Protein AF-W9W8B3-F1 (afdb_monomer_lite)

Secondary structure (DSSP, 8-state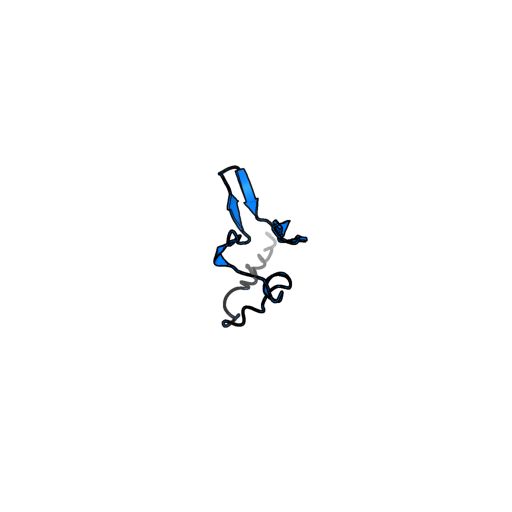):
----------------S---S--PPPGGGGSTT--GGGS----TT-EETTTEE------B-SS-B-

Radius of gyration: 20.74 Å; chains: 1; bounding box: 48×46×40 Å

Foldseek 3Di:
DDDDDPDPPDPPPPPDDDDPPPPPDDPLSPDPPDDCVLADPDDQQDQDPVPDHRPDFPDDDPHDTD

Structure (mmCIF, N/CA/C/O backbone):
data_AF-W9W8B3-F1
#
_entry.id   AF-W9W8B3-F1
#
loop_
_atom_site.group_PDB
_atom_site.id
_atom_site.type_symbol
_atom_site.label_atom_id
_atom_site.label_alt_id
_atom_site.label_comp_id
_atom_site.label_asym_id
_atom_site.label_entity_id
_atom_site.label_seq_id
_atom_site.pdbx_PDB_ins_code
_atom_site.Cartn_x
_atom_site.Cartn_y
_atom_site.Cartn_z
_atom_site.occupancy
_atom_site.B_iso_or_equiv
_atom_site.auth_seq_id
_atom_site.auth_comp_id
_atom_site.auth_asym_id
_atom_site.auth_atom_id
_atom_site.pdbx_PDB_model_num
ATOM 1 N N . MET A 1 1 ? -36.883 -39.499 27.394 1.00 38.19 1 MET A N 1
ATOM 2 C CA . MET A 1 1 ? -35.764 -40.059 26.605 1.00 38.19 1 MET A CA 1
ATOM 3 C C . MET A 1 1 ? -35.098 -38.912 25.850 1.00 38.19 1 MET A C 1
ATOM 5 O O . MET A 1 1 ? -35.731 -38.413 24.928 1.00 38.19 1 MET A O 1
ATOM 9 N N . PRO A 1 2 ? -33.925 -38.394 26.260 1.00 48.12 2 PRO A N 1
ATOM 10 C CA . PRO A 1 2 ? -33.287 -37.290 25.548 1.00 48.12 2 PRO A CA 1
ATOM 11 C C . PRO A 1 2 ? -32.440 -37.811 24.378 1.00 48.12 2 PRO A C 1
ATOM 13 O O . PRO A 1 2 ? -31.602 -38.696 24.540 1.00 48.12 2 PRO A O 1
ATOM 16 N N . ILE A 1 3 ? -32.675 -37.257 23.190 1.00 51.34 3 ILE A N 1
ATOM 17 C CA . ILE A 1 3 ? -31.891 -37.506 21.976 1.00 51.34 3 ILE A CA 1
ATOM 18 C C . ILE A 1 3 ? -30.566 -36.745 22.101 1.00 51.34 3 ILE A C 1
ATOM 20 O O . ILE A 1 3 ? -30.546 -35.518 22.168 1.00 51.34 3 ILE A O 1
ATOM 24 N N . ALA A 1 4 ? -29.453 -37.478 22.154 1.00 53.00 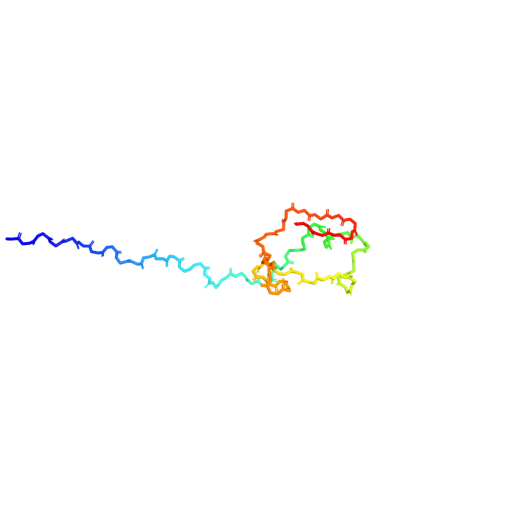4 ALA A N 1
ATOM 25 C CA . ALA A 1 4 ? -28.111 -36.910 22.175 1.00 53.00 4 ALA A CA 1
ATOM 26 C C . ALA A 1 4 ? -27.734 -36.405 20.772 1.00 53.00 4 ALA A C 1
ATOM 28 O O . ALA A 1 4 ? -27.345 -37.182 19.898 1.00 53.00 4 ALA A O 1
ATOM 29 N N . ILE A 1 5 ? -27.845 -35.096 20.548 1.00 57.50 5 ILE A N 1
ATOM 30 C CA . ILE A 1 5 ? -27.300 -34.449 19.352 1.00 57.50 5 ILE A CA 1
ATOM 31 C C . ILE A 1 5 ? -25.776 -34.463 19.497 1.00 57.50 5 ILE A C 1
ATOM 33 O O . ILE A 1 5 ? -25.207 -33.770 20.338 1.00 57.50 5 ILE A O 1
ATOM 37 N N . ARG A 1 6 ? -25.110 -35.305 18.700 1.00 60.53 6 ARG A N 1
ATOM 38 C CA . ARG A 1 6 ? -23.649 -35.345 18.588 1.00 60.53 6 ARG A CA 1
ATOM 39 C C . ARG A 1 6 ? -23.150 -33.974 18.133 1.00 60.53 6 ARG A C 1
ATOM 41 O O . ARG A 1 6 ? -23.290 -33.621 16.965 1.00 60.53 6 ARG A O 1
ATOM 48 N N . THR A 1 7 ? -22.546 -33.220 19.045 1.00 58.62 7 THR A N 1
ATOM 49 C CA . THR A 1 7 ? -21.799 -32.000 18.734 1.00 58.62 7 THR A CA 1
ATOM 50 C C . THR A 1 7 ? -20.703 -32.347 17.734 1.00 58.62 7 THR A C 1
ATOM 52 O O . THR A 1 7 ? -19.755 -33.062 18.063 1.00 58.62 7 THR A O 1
ATOM 55 N N . VAL A 1 8 ? -20.829 -31.872 16.495 1.00 64.19 8 VAL A N 1
ATOM 56 C CA . VAL A 1 8 ? -19.750 -31.950 15.509 1.00 64.19 8 VAL A CA 1
ATOM 57 C C . VAL A 1 8 ? -18.603 -31.071 16.002 1.00 64.19 8 VAL A C 1
ATOM 59 O O . VAL A 1 8 ? -18.584 -29.856 15.835 1.00 64.19 8 VAL A O 1
ATOM 62 N N . ALA A 1 9 ? -17.668 -31.708 16.703 1.00 55.94 9 ALA A N 1
ATOM 63 C CA . ALA A 1 9 ? -16.452 -31.100 17.202 1.00 55.94 9 ALA A CA 1
ATOM 64 C C . ALA A 1 9 ? -15.677 -30.454 16.044 1.00 55.94 9 ALA A C 1
ATOM 66 O O . ALA A 1 9 ? -15.089 -31.148 15.210 1.00 55.94 9 ALA A O 1
ATOM 67 N N . SER A 1 10 ? -15.722 -29.119 16.005 1.00 58.06 10 SER A N 1
ATOM 68 C CA . SER A 1 10 ? -14.564 -28.243 15.802 1.00 58.06 10 SER A CA 1
ATOM 69 C C . SER A 1 10 ? -13.476 -28.799 14.878 1.00 58.06 10 SER A C 1
ATOM 71 O O . SER A 1 10 ? -12.342 -29.041 15.282 1.00 58.06 10 SER A O 1
ATOM 73 N N . LYS A 1 11 ? -13.785 -28.944 13.589 1.00 59.19 11 LYS A N 1
ATOM 74 C CA . LYS A 1 11 ? -12.756 -28.869 12.542 1.00 59.19 11 LYS A CA 1
ATOM 75 C C . LYS A 1 11 ? -12.828 -27.487 11.904 1.00 59.19 11 LYS A C 1
ATOM 77 O O . LYS A 1 11 ? -13.056 -27.346 10.707 1.00 59.19 11 LYS A O 1
ATOM 82 N N . VAL A 1 12 ? -12.623 -26.451 12.724 1.00 58.75 12 VAL A N 1
ATOM 83 C CA . VAL A 1 12 ? -12.116 -25.184 12.191 1.00 58.75 12 VAL A CA 1
ATOM 84 C C . VAL A 1 12 ? -10.716 -25.516 11.703 1.00 58.75 12 VAL A C 1
ATOM 86 O O . VAL A 1 12 ? -9.791 -25.730 12.484 1.00 58.75 12 VAL A O 1
ATOM 89 N N . ARG A 1 13 ? -10.622 -25.719 10.393 1.00 53.06 13 ARG A N 1
ATOM 90 C CA . ARG A 1 13 ? -9.407 -26.063 9.673 1.00 53.06 13 ARG A CA 1
ATOM 91 C C . ARG A 1 13 ? -8.430 -24.912 9.900 1.00 53.06 13 ARG A C 1
ATOM 93 O O . ARG A 1 13 ? -8.572 -23.848 9.307 1.00 53.06 13 ARG A O 1
ATOM 100 N N . SER A 1 14 ? -7.500 -25.113 10.830 1.00 61.22 14 SER A N 1
ATOM 101 C CA . SER A 1 14 ? -6.364 -24.226 11.047 1.00 61.22 14 SER A CA 1
ATOM 102 C C . SER A 1 14 ? -5.515 -24.249 9.779 1.00 61.22 14 SER A C 1
ATOM 104 O O . SER A 1 14 ? -4.691 -25.139 9.581 1.00 61.22 14 SER A O 1
ATOM 106 N N . TYR A 1 15 ? -5.767 -23.313 8.869 1.00 53.03 15 TYR A N 1
ATOM 107 C CA . TYR A 1 15 ? -4.866 -23.036 7.761 1.00 53.03 15 TYR A CA 1
ATOM 108 C C . TYR A 1 15 ? -3.824 -22.030 8.234 1.00 53.03 15 TYR A C 1
ATOM 110 O O . TYR A 1 15 ? -3.886 -20.857 7.883 1.00 53.03 15 TYR A O 1
ATOM 118 N N . CYS A 1 16 ? -2.866 -22.464 9.047 1.00 58.50 16 CYS A N 1
ATOM 119 C C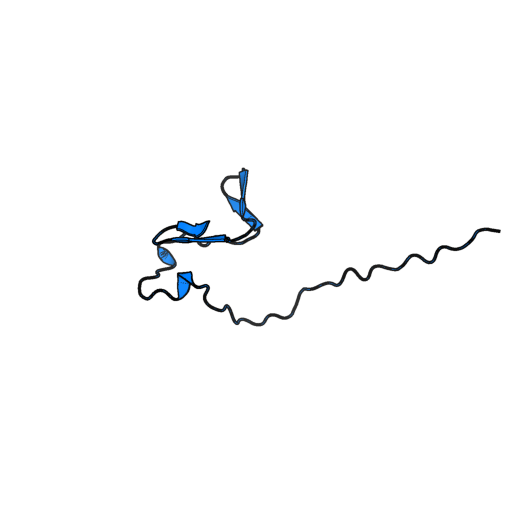A . CYS A 1 16 ? -1.605 -21.739 9.118 1.00 58.50 16 CYS A CA 1
ATOM 120 C C . CYS A 1 16 ? -0.484 -22.645 9.611 1.00 58.50 16 CYS A C 1
ATOM 122 O O . CYS A 1 16 ? -0.487 -23.052 10.770 1.00 58.50 16 CYS A O 1
ATOM 124 N N . SER A 1 17 ? 0.453 -22.958 8.711 1.00 55.84 17 SER A N 1
ATOM 125 C CA . SER A 1 17 ? 1.906 -23.031 8.974 1.00 55.84 17 SER A CA 1
ATOM 126 C C . SER A 1 17 ? 2.655 -23.773 7.856 1.00 55.84 17 SER A C 1
ATOM 128 O O . SER A 1 17 ? 3.412 -24.699 8.113 1.00 55.84 17 SER A O 1
ATOM 130 N N . ALA A 1 18 ? 2.471 -23.380 6.590 1.00 58.09 18 ALA A N 1
ATOM 131 C CA . ALA A 1 18 ? 3.351 -23.855 5.518 1.00 58.09 18 ALA A CA 1
ATOM 132 C C . ALA A 1 18 ? 3.291 -22.939 4.293 1.00 58.09 18 ALA A C 1
ATOM 134 O O . ALA A 1 18 ? 2.739 -23.303 3.261 1.00 58.09 18 ALA A O 1
ATOM 135 N N . GLN A 1 19 ? 3.887 -21.752 4.375 1.00 57.66 19 GLN A N 1
ATOM 136 C CA . GLN A 1 19 ? 4.366 -21.124 3.148 1.00 57.66 19 GLN A CA 1
ATOM 137 C C . GLN A 1 19 ? 5.751 -20.546 3.392 1.00 57.66 19 GLN A C 1
ATOM 139 O O . GLN A 1 19 ? 5.934 -19.403 3.802 1.00 57.66 19 GLN A O 1
ATOM 144 N N . ALA A 1 20 ? 6.730 -21.429 3.202 1.00 51.78 20 ALA A N 1
ATOM 145 C CA . ALA A 1 20 ? 8.136 -21.097 3.129 1.00 51.78 20 ALA A CA 1
ATOM 146 C C . ALA A 1 20 ? 8.345 -19.925 2.161 1.00 51.78 20 ALA A C 1
ATOM 148 O O . ALA A 1 20 ? 7.760 -19.902 1.080 1.00 51.78 20 ALA A O 1
ATOM 149 N N . ASN A 1 21 ? 9.171 -18.975 2.599 1.00 57.44 21 ASN A N 1
ATOM 150 C CA . ASN A 1 21 ? 9.676 -17.771 1.937 1.00 57.44 21 ASN A CA 1
ATOM 151 C C . ASN A 1 21 ? 9.830 -17.838 0.401 1.00 57.44 21 ASN A C 1
ATOM 153 O O . ASN A 1 21 ? 10.935 -17.816 -0.131 1.00 57.44 21 ASN A O 1
ATOM 157 N N . ASN A 1 22 ? 8.722 -17.832 -0.328 1.00 57.59 22 ASN A N 1
ATOM 158 C CA . ASN A 1 22 ? 8.668 -17.450 -1.729 1.00 57.59 22 ASN A CA 1
ATOM 159 C C . ASN A 1 22 ? 7.696 -16.279 -1.812 1.00 57.59 22 ASN A C 1
ATOM 161 O O . ASN A 1 22 ? 6.530 -16.421 -2.186 1.00 57.59 22 ASN A O 1
ATOM 165 N N . ARG A 1 23 ? 8.167 -15.114 -1.352 1.00 66.81 23 ARG A N 1
ATOM 166 C CA . ARG A 1 23 ? 7.466 -13.849 -1.559 1.00 66.81 23 ARG A CA 1
ATOM 167 C C . ARG A 1 23 ? 7.569 -13.543 -3.049 1.00 66.81 23 ARG A C 1
ATOM 169 O O . ARG A 1 23 ? 8.485 -12.848 -3.481 1.00 66.81 23 ARG A O 1
ATOM 176 N N . LYS A 1 24 ? 6.667 -14.134 -3.838 1.00 73.62 24 LYS A N 1
ATOM 177 C CA . LYS A 1 24 ? 6.478 -13.756 -5.236 1.00 73.62 24 LYS A CA 1
ATOM 178 C C . LYS A 1 24 ? 6.293 -12.245 -5.256 1.00 73.62 24 LYS A C 1
ATOM 180 O O . LYS A 1 24 ? 5.453 -11.722 -4.521 1.00 73.62 24 LYS A O 1
ATOM 185 N N . LYS A 1 25 ? 7.128 -11.566 -6.040 1.00 71.12 25 LYS A N 1
ATOM 186 C CA . LYS A 1 25 ? 6.985 -10.133 -6.271 1.00 71.12 25 LYS A CA 1
ATOM 187 C C . LYS A 1 25 ? 5.575 -9.899 -6.799 1.00 71.12 25 LYS A C 1
ATOM 189 O O . LYS A 1 25 ? 5.146 -10.589 -7.724 1.00 71.12 25 LYS A O 1
ATOM 194 N N . ILE A 1 26 ? 4.854 -8.984 -6.166 1.00 77.38 26 ILE A N 1
ATOM 195 C CA . ILE A 1 26 ? 3.583 -8.500 -6.707 1.00 77.38 26 ILE A CA 1
ATOM 1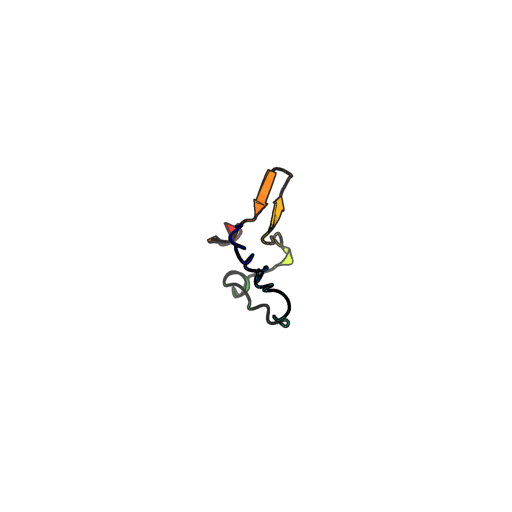96 C C . ILE A 1 26 ? 3.869 -7.715 -7.989 1.00 77.38 26 ILE A C 1
ATOM 198 O O . ILE A 1 26 ? 4.996 -7.263 -8.184 1.00 77.38 26 ILE A O 1
ATOM 202 N N . GLU A 1 27 ? 2.878 -7.555 -8.861 1.00 77.94 27 GLU A N 1
ATOM 203 C CA . GLU A 1 27 ? 3.058 -6.913 -10.172 1.00 77.94 27 GLU A CA 1
ATOM 204 C C . GLU A 1 27 ? 3.764 -5.545 -10.072 1.00 77.94 27 GLU A C 1
ATOM 206 O O . GLU A 1 27 ? 4.711 -5.294 -10.815 1.00 77.94 27 GLU A O 1
ATOM 211 N N . GLU A 1 28 ? 3.419 -4.721 -9.077 1.00 74.00 28 GLU A N 1
ATOM 212 C CA . GLU A 1 28 ? 4.082 -3.437 -8.791 1.00 74.00 28 GLU A CA 1
ATOM 213 C C . GLU A 1 28 ? 5.606 -3.570 -8.576 1.00 74.00 28 GLU A C 1
ATOM 215 O O . GLU A 1 28 ? 6.391 -2.778 -9.095 1.00 74.00 28 GLU A O 1
ATOM 220 N N . GLU A 1 29 ? 6.046 -4.619 -7.873 1.00 79.50 29 GLU A N 1
ATOM 221 C CA . GLU A 1 29 ? 7.457 -4.884 -7.551 1.00 79.50 29 GLU A CA 1
ATOM 222 C C . GLU A 1 29 ? 8.253 -5.460 -8.739 1.00 79.50 29 GLU A C 1
ATOM 224 O O . GLU A 1 29 ? 9.470 -5.656 -8.638 1.00 79.50 29 GLU A O 1
ATOM 229 N N . THR A 1 30 ? 7.584 -5.770 -9.855 1.00 84.25 30 THR A N 1
ATOM 230 C CA . THR A 1 30 ? 8.236 -6.233 -11.092 1.00 84.25 30 THR A CA 1
ATOM 231 C C . THR A 1 30 ? 8.684 -5.085 -11.995 1.00 84.25 30 THR A C 1
ATOM 233 O O . THR A 1 30 ? 9.461 -5.311 -12.924 1.00 84.25 30 THR A O 1
ATOM 236 N N . LEU A 1 31 ? 8.245 -3.852 -11.717 1.00 84.06 31 LEU A N 1
ATOM 237 C CA . LEU A 1 31 ? 8.587 -2.689 -12.528 1.00 84.06 31 LEU A CA 1
ATOM 238 C C . LEU A 1 31 ? 10.083 -2.341 -12.399 1.00 84.06 31 LEU A C 1
ATOM 240 O O . LEU A 1 31 ? 10.615 -2.313 -11.287 1.00 84.06 31 LEU A O 1
ATOM 244 N N . PRO A 1 32 ? 10.768 -1.993 -13.507 1.00 82.38 32 PRO A N 1
ATOM 245 C CA . PRO A 1 32 ? 12.214 -1.742 -13.510 1.00 82.38 32 PRO A CA 1
ATOM 246 C C . PRO A 1 32 ? 12.627 -0.546 -12.643 1.00 82.38 32 PRO A C 1
ATOM 248 O O . PRO A 1 32 ? 13.748 -0.501 -12.149 1.00 82.38 32 PRO A O 1
ATOM 251 N N . ASN A 1 33 ? 11.707 0.398 -12.425 1.00 83.19 33 ASN A N 1
ATOM 252 C CA . ASN A 1 33 ? 11.940 1.609 -11.638 1.00 83.19 33 ASN A CA 1
ATOM 253 C C . ASN A 1 33 ? 11.264 1.556 -10.257 1.00 83.19 33 ASN A C 1
ATOM 255 O O . ASN A 1 33 ? 11.131 2.588 -9.598 1.00 83.19 33 ASN A O 1
ATOM 259 N N . TYR A 1 34 ? 10.799 0.382 -9.822 1.00 83.56 34 TYR A N 1
ATOM 260 C CA . TYR A 1 34 ? 10.219 0.229 -8.495 1.00 83.56 34 TYR A CA 1
ATOM 261 C C . TYR A 1 34 ? 11.302 0.357 -7.420 1.00 83.56 34 TYR A C 1
ATOM 263 O O . TYR A 1 34 ? 12.309 -0.351 -7.440 1.00 83.56 34 TYR A O 1
ATOM 271 N N . ASN A 1 35 ? 11.075 1.236 -6.447 1.00 85.12 35 ASN A N 1
ATOM 272 C CA . ASN A 1 35 ? 11.938 1.388 -5.285 1.00 85.12 35 ASN A CA 1
ATOM 273 C C . ASN A 1 35 ? 11.087 1.320 -4.014 1.00 85.12 35 ASN A C 1
ATOM 275 O O . ASN A 1 35 ? 10.387 2.270 -3.678 1.00 85.12 35 ASN A O 1
ATOM 279 N N . SER A 1 36 ? 11.167 0.210 -3.279 1.00 84.19 36 SER A N 1
ATOM 280 C CA . SER A 1 36 ? 10.393 0.015 -2.046 1.00 84.19 36 SER A CA 1
ATOM 281 C C . SER A 1 36 ? 10.673 1.069 -0.971 1.00 84.19 36 SER A C 1
ATOM 283 O O . SER A 1 36 ? 9.823 1.298 -0.121 1.00 84.19 36 SER A O 1
ATOM 285 N N . SER A 1 37 ? 11.843 1.717 -0.991 1.00 86.81 37 SER A N 1
ATOM 286 C CA . SER A 1 37 ? 12.235 2.710 0.017 1.00 86.81 37 SER A CA 1
ATOM 287 C C . SER A 1 37 ? 11.474 4.030 -0.101 1.00 86.81 37 SER A C 1
ATOM 289 O O . SER A 1 37 ? 11.464 4.802 0.853 1.00 86.81 37 SER A O 1
ATOM 291 N N . VAL A 1 38 ? 10.852 4.309 -1.254 1.00 87.81 38 VAL A N 1
ATOM 292 C CA . VAL A 1 38 ? 10.042 5.526 -1.455 1.00 87.81 38 VAL A CA 1
ATOM 293 C C . VAL A 1 38 ? 8.544 5.285 -1.263 1.00 87.81 38 VAL A C 1
ATOM 295 O O . VAL A 1 38 ? 7.760 6.228 -1.356 1.00 87.81 38 VAL A O 1
ATOM 298 N N . PHE A 1 39 ? 8.143 4.041 -0.987 1.00 84.69 39 PHE A N 1
ATOM 299 C CA . PHE A 1 39 ? 6.754 3.646 -0.784 1.00 84.69 39 PHE A CA 1
ATOM 300 C C . PHE A 1 39 ? 6.494 3.220 0.654 1.00 84.69 39 PHE A C 1
ATOM 302 O O . PHE A 1 39 ? 7.372 2.729 1.361 1.00 84.69 39 PHE A O 1
ATOM 309 N N . TYR A 1 40 ? 5.245 3.381 1.082 1.00 85.50 40 TYR A N 1
ATOM 310 C CA . TYR A 1 40 ? 4.813 2.866 2.370 1.00 85.50 40 TYR A CA 1
ATOM 311 C C . TYR A 1 40 ? 4.584 1.347 2.277 1.00 85.50 40 TYR A C 1
ATOM 313 O O . TYR A 1 40 ? 3.816 0.910 1.415 1.00 85.50 40 TYR A O 1
ATOM 321 N N . PRO A 1 41 ? 5.202 0.521 3.142 1.00 84.56 41 PRO A N 1
ATOM 322 C CA . PRO A 1 41 ? 5.093 -0.934 3.069 1.00 84.56 41 PRO A CA 1
ATOM 323 C C . PRO A 1 41 ? 3.757 -1.439 3.646 1.00 84.56 41 PRO A C 1
ATOM 325 O O . PRO A 1 41 ? 3.743 -2.140 4.657 1.00 84.56 41 PRO A O 1
ATOM 328 N N . ALA A 1 42 ? 2.642 -1.111 2.984 1.00 84.88 42 ALA A N 1
ATOM 329 C CA . ALA A 1 42 ? 1.289 -1.445 3.431 1.00 84.88 42 ALA A CA 1
ATOM 330 C C . ALA A 1 42 ? 1.060 -2.964 3.520 1.00 84.88 42 ALA A C 1
ATOM 332 O O . ALA A 1 42 ? 1.285 -3.703 2.543 1.00 84.88 42 ALA A O 1
ATOM 333 N N . ARG A 1 43 ? 0.566 -3.423 4.676 1.00 86.62 43 ARG A N 1
ATOM 334 C CA . ARG A 1 43 ? 0.245 -4.832 4.961 1.00 86.62 43 ARG A CA 1
ATOM 335 C C . ARG A 1 43 ? -1.259 -5.039 5.116 1.00 86.62 43 ARG A C 1
ATOM 337 O O . ARG A 1 43 ? -1.950 -4.235 5.729 1.00 86.62 43 ARG A O 1
ATOM 344 N N . ILE A 1 44 ? -1.773 -6.157 4.605 1.00 88.38 44 ILE A N 1
ATOM 345 C CA . ILE A 1 44 ? -3.180 -6.524 4.808 1.00 88.38 44 ILE A CA 1
ATOM 346 C C . ILE A 1 44 ? -3.426 -6.751 6.307 1.00 88.38 44 ILE A C 1
ATOM 348 O O . ILE A 1 44 ? -2.675 -7.474 6.961 1.00 88.38 44 ILE A O 1
ATOM 352 N N . GLY A 1 45 ? -4.470 -6.120 6.844 1.00 89.94 45 GLY A N 1
ATOM 353 C CA . GLY A 1 45 ? -4.813 -6.116 8.267 1.00 89.94 45 GLY A CA 1
ATOM 354 C C . GLY A 1 45 ? -4.217 -4.957 9.073 1.00 89.94 45 GLY A C 1
ATOM 355 O O . GLY A 1 45 ? -4.583 -4.790 10.234 1.00 89.94 45 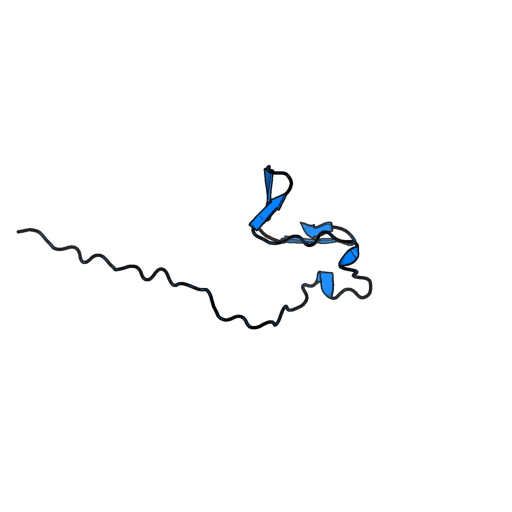GLY A O 1
ATOM 356 N N . GLU A 1 46 ? -3.344 -4.143 8.480 1.00 91.25 46 GLU A N 1
ATOM 357 C CA . GLU A 1 46 ? -2.776 -2.951 9.113 1.00 91.25 46 GLU A CA 1
ATOM 358 C C . GLU A 1 46 ? -3.834 -1.861 9.334 1.00 91.25 46 GLU A C 1
ATOM 360 O O . GLU A 1 46 ? -4.741 -1.696 8.517 1.00 91.25 46 GLU A O 1
ATOM 365 N N . VAL A 1 47 ? -3.717 -1.106 10.432 1.00 92.00 47 VAL A N 1
ATOM 366 C CA . VAL A 1 47 ? -4.587 0.041 10.725 1.00 92.00 47 VAL A CA 1
ATOM 367 C C . VAL A 1 47 ? -3.803 1.335 10.534 1.00 92.00 47 VAL A C 1
ATOM 369 O O . VAL A 1 47 ? -2.954 1.688 11.350 1.00 92.00 47 VAL A O 1
ATOM 372 N N . LEU A 1 48 ? -4.118 2.059 9.464 1.00 90.19 48 LEU A N 1
ATOM 373 C CA . LEU A 1 48 ? -3.615 3.396 9.189 1.00 90.19 48 LEU A CA 1
ATOM 374 C C . LEU A 1 48 ? -4.442 4.421 9.970 1.00 90.19 48 LEU A C 1
ATOM 376 O O . LEU A 1 48 ? -5.669 4.486 9.846 1.00 90.19 48 LEU A O 1
ATOM 380 N N . ALA A 1 49 ? -3.745 5.236 10.760 1.00 84.50 49 ALA A N 1
ATOM 381 C CA . ALA A 1 49 ? -4.282 6.391 11.475 1.00 84.50 49 ALA A CA 1
ATOM 382 C C . ALA A 1 49 ? -5.638 6.124 12.173 1.00 84.50 49 ALA A C 1
ATOM 384 O O . ALA A 1 49 ? -6.660 6.610 11.697 1.00 84.50 49 ALA A O 1
ATOM 385 N N . PRO A 1 50 ? -5.627 5.437 13.332 1.00 89.12 50 PRO A N 1
ATOM 386 C CA . PRO A 1 50 ? -6.681 4.614 13.989 1.00 89.12 50 PRO A CA 1
ATOM 387 C C . PRO A 1 50 ? -8.021 4.273 13.291 1.00 89.12 50 PRO A C 1
ATOM 389 O O . PRO A 1 50 ? -8.939 3.789 13.950 1.00 89.12 50 PRO A O 1
ATOM 392 N N . LYS A 1 51 ? -8.181 4.515 11.993 1.00 92.38 51 LYS A N 1
ATOM 393 C CA . LYS A 1 51 ? -9.482 4.705 11.341 1.00 92.38 51 LYS A CA 1
ATOM 394 C C . LYS A 1 51 ? -9.621 3.865 10.083 1.00 92.38 51 LYS A C 1
ATOM 396 O O . LYS A 1 51 ? -10.732 3.471 9.744 1.00 92.38 51 LYS A O 1
ATOM 401 N N . TYR A 1 52 ? -8.518 3.573 9.403 1.00 91.94 52 TYR A N 1
ATOM 402 C CA . TYR A 1 52 ? -8.542 2.861 8.134 1.00 91.94 52 TYR A CA 1
ATOM 403 C C . TYR A 1 52 ? -7.824 1.535 8.281 1.00 91.94 52 TYR A C 1
ATOM 405 O O . TYR A 1 52 ? -6.635 1.502 8.570 1.00 91.94 52 TYR A O 1
ATOM 413 N N . ARG A 1 53 ? -8.541 0.432 8.082 1.00 92.69 53 ARG A N 1
ATOM 414 C CA . ARG A 1 53 ? -7.939 -0.897 8.048 1.00 92.69 53 ARG A CA 1
ATOM 415 C C . ARG A 1 53 ? -7.708 -1.307 6.602 1.00 92.69 53 ARG A C 1
ATOM 417 O O . ARG A 1 53 ? -8.640 -1.273 5.804 1.00 92.69 53 ARG A O 1
ATOM 424 N N . VAL A 1 54 ? -6.493 -1.734 6.286 1.00 90.38 54 VAL A N 1
ATOM 425 C CA . VAL A 1 54 ? -6.156 -2.309 4.983 1.00 90.38 54 VA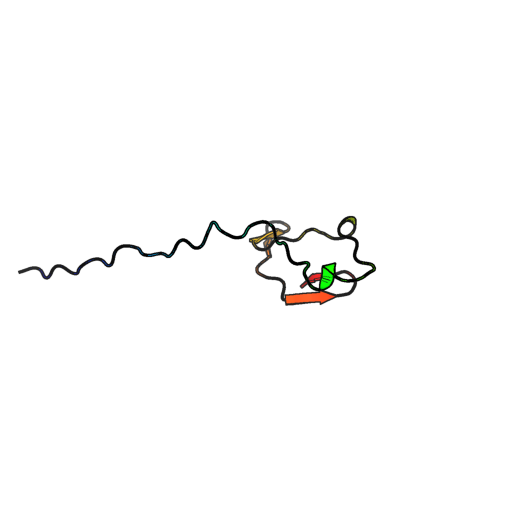L A CA 1
ATOM 426 C C . VAL A 1 54 ? -6.811 -3.687 4.894 1.00 90.38 54 VAL A C 1
ATOM 428 O O . VAL A 1 54 ? -6.494 -4.578 5.685 1.00 90.38 54 VAL A O 1
ATOM 431 N N . VAL A 1 55 ? -7.763 -3.858 3.977 1.00 91.88 55 VAL A N 1
ATOM 432 C CA . VAL A 1 55 ? -8.511 -5.119 3.816 1.00 91.88 55 VAL A CA 1
ATOM 433 C C . VAL A 1 55 ? -7.943 -5.958 2.680 1.00 91.88 55 VAL A C 1
ATOM 435 O O . VAL A 1 55 ? -7.808 -7.166 2.844 1.00 91.88 55 VAL A O 1
ATOM 438 N N . ASP A 1 56 ? -7.579 -5.322 1.569 1.00 90.12 56 ASP A N 1
ATOM 439 C CA . ASP A 1 56 ? -6.987 -5.975 0.404 1.00 90.12 56 ASP A CA 1
ATOM 440 C C . ASP A 1 56 ? -6.206 -4.955 -0.447 1.00 90.12 56 ASP A C 1
ATOM 442 O O . ASP A 1 56 ? -6.207 -3.767 -0.119 1.00 90.12 56 ASP A O 1
ATOM 446 N N . LYS A 1 57 ? -5.538 -5.416 -1.510 1.00 86.69 57 LYS A N 1
ATOM 447 C CA . LYS A 1 57 ? -4.925 -4.580 -2.556 1.00 86.69 57 LYS A CA 1
ATOM 448 C C . LYS A 1 57 ? -5.619 -4.876 -3.883 1.00 86.69 57 LYS A C 1
ATOM 450 O O . LYS A 1 57 ? -5.443 -5.949 -4.453 1.00 86.69 57 LYS A O 1
ATOM 455 N N . LEU A 1 58 ? -6.415 -3.932 -4.358 1.00 87.19 58 LEU A N 1
ATOM 456 C CA . LEU A 1 58 ? -7.237 -4.041 -5.560 1.00 87.19 58 LEU A CA 1
ATOM 457 C C . LEU A 1 58 ? -6.500 -3.573 -6.818 1.00 87.19 58 LEU A C 1
ATOM 459 O O . LEU A 1 58 ? -6.816 -4.027 -7.916 1.00 87.19 58 LEU A O 1
ATOM 463 N N . GLY A 1 59 ? -5.526 -2.672 -6.678 1.00 83.94 59 GLY A N 1
ATOM 464 C CA . GLY A 1 59 ? -4.748 -2.190 -7.815 1.00 83.94 59 GLY A CA 1
ATOM 465 C C . GLY A 1 59 ? -3.560 -1.318 -7.428 1.00 83.94 59 GLY A C 1
ATOM 466 O O . GLY A 1 59 ? -3.424 -0.879 -6.288 1.00 83.94 59 GLY A O 1
ATOM 467 N N . PHE A 1 60 ? -2.692 -1.050 -8.400 1.00 83.44 60 PHE A N 1
ATOM 468 C CA . PHE A 1 60 ? -1.530 -0.180 -8.242 1.00 83.44 60 PHE A CA 1
ATOM 469 C C . PHE A 1 60 ? -1.404 0.772 -9.437 1.00 83.44 60 PHE A C 1
ATOM 471 O O . PHE A 1 60 ? -1.788 0.457 -10.561 1.00 83.44 60 PHE A O 1
ATOM 478 N N . GLY A 1 61 ? -0.885 1.965 -9.174 1.00 82.62 61 GLY A N 1
ATOM 479 C CA . GLY A 1 61 ? -0.546 2.989 -10.153 1.00 82.62 61 GLY A CA 1
ATOM 480 C C . GLY A 1 61 ? 0.922 3.386 -10.026 1.00 82.62 61 GLY A C 1
ATOM 481 O O . GLY A 1 61 ? 1.672 2.811 -9.245 1.00 82.62 61 GLY A O 1
ATOM 482 N N . ALA A 1 62 ? 1.341 4.419 -10.761 1.00 77.00 62 ALA A N 1
ATOM 483 C CA . ALA A 1 62 ? 2.747 4.835 -10.797 1.00 77.00 62 ALA A CA 1
ATOM 484 C C . ALA A 1 62 ? 3.337 5.184 -9.416 1.00 77.00 62 ALA A C 1
ATOM 486 O O . ALA A 1 62 ? 4.544 5.052 -9.220 1.00 77.00 62 ALA A O 1
ATOM 487 N N . LYS A 1 63 ? 2.507 5.672 -8.481 1.00 78.31 63 LYS A N 1
ATOM 488 C CA . LYS A 1 63 ? 2.931 6.037 -7.120 1.00 78.31 63 LYS A CA 1
ATOM 489 C C . LYS A 1 63 ? 1.896 5.731 -6.026 1.00 78.31 63 LYS A C 1
ATOM 491 O O . LYS A 1 63 ? 1.935 6.347 -4.963 1.00 78.31 63 LYS A O 1
ATOM 496 N N . SER A 1 64 ? 0.928 4.860 -6.286 1.00 76.50 64 SER A N 1
ATOM 497 C CA . SER A 1 64 ? -0.196 4.644 -5.367 1.00 76.50 64 SER A CA 1
ATOM 498 C C . SER A 1 64 ? -0.721 3.221 -5.446 1.00 76.50 64 SER A C 1
ATOM 500 O O . SER A 1 64 ? -0.694 2.614 -6.510 1.00 76.50 64 SER A O 1
ATOM 502 N N . THR A 1 65 ? -1.268 2.733 -4.341 1.00 85.06 65 THR A N 1
ATOM 503 C CA . THR A 1 65 ? -1.937 1.434 -4.236 1.00 85.06 65 THR A CA 1
ATOM 504 C C . THR A 1 65 ? -3.352 1.674 -3.717 1.00 85.06 65 THR A C 1
ATOM 506 O O . THR A 1 65 ? -3.550 2.556 -2.878 1.00 85.06 65 THR A O 1
ATOM 509 N N . VAL A 1 66 ? -4.323 0.929 -4.241 1.00 80.06 66 VAL A N 1
ATOM 510 C CA . VAL A 1 66 ? -5.731 0.941 -3.810 1.00 80.06 66 VAL A CA 1
ATOM 511 C C . VAL A 1 66 ? -6.075 -0.417 -3.241 1.00 80.06 66 VAL A C 1
ATOM 513 O O . VAL A 1 66 ? -5.658 -1.417 -3.867 1.00 80.06 66 VAL A O 1
#

Organism: NCBI:txid1182543

pLDDT: mean 74.72, std 14.55, range [38.19, 92.69]

Sequence (66 aa):
MPIAIRTVASKVRSYCSAQANNRKKIEEETLPNYNSSVFYPARIGEVLAPKYRVVDKLGFGAKSTV